Protein AF-A0A973DP10-F1 (afdb_monomer_lite)

Radius of gyration: 12.91 Å; chains: 1; bounding box: 31×19×35 Å

Secondary structure (DSSP, 8-state):
-----EE-SS-EE----GGGHHHHHHHHTSHHHHHHT------SHHHHHHHHH-

pLDDT: mean 93.94, std 8.2, range [54.5, 98.38]

Structure (mmCIF, N/CA/C/O backbone):
data_AF-A0A973DP10-F1
#
_entry.id   AF-A0A973DP10-F1
#
loop_
_atom_site.group_PDB
_atom_site.id
_atom_site.type_symbol
_atom_site.label_atom_id
_atom_site.label_alt_id
_atom_site.label_comp_id
_atom_site.label_asym_id
_atom_site.label_entity_id
_atom_site.label_seq_id
_atom_site.pdbx_PDB_ins_code
_atom_site.Cartn_x
_atom_site.Cartn_y
_atom_site.Cartn_z
_atom_site.occupancy
_atom_site.B_iso_or_equiv
_atom_site.auth_seq_id
_atom_site.auth_comp_id
_atom_site.auth_asym_id
_atom_site.auth_atom_id
_atom_site.pdbx_PDB_model_num
ATOM 1 N N . MET A 1 1 ? 4.312 -2.003 20.358 1.00 54.50 1 MET A N 1
ATOM 2 C CA . ME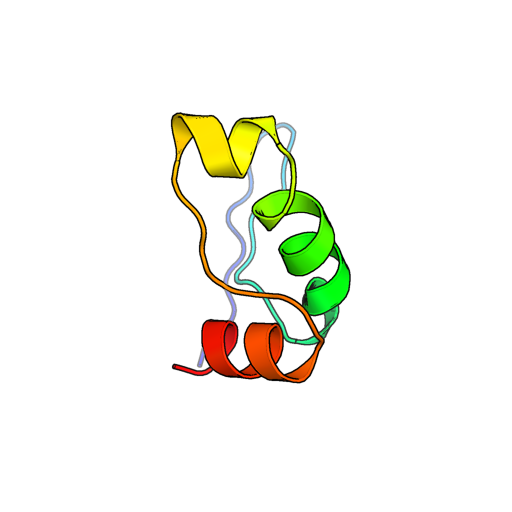T A 1 1 ? 3.592 -0.724 20.145 1.00 54.50 1 MET A CA 1
ATOM 3 C C . MET A 1 1 ? 2.106 -1.031 20.183 1.00 54.50 1 MET A C 1
ATOM 5 O O . MET A 1 1 ? 1.746 -2.107 19.728 1.00 54.50 1 MET A O 1
ATOM 9 N N . ALA A 1 2 ? 1.271 -0.173 20.771 1.00 60.53 2 ALA A N 1
ATOM 10 C CA . ALA A 1 2 ? -0.159 -0.457 20.879 1.00 60.53 2 ALA A CA 1
ATOM 11 C C . ALA A 1 2 ? -0.803 -0.485 19.484 1.00 60.53 2 ALA A C 1
ATOM 13 O O . ALA A 1 2 ? -0.663 0.465 18.714 1.00 60.53 2 ALA A O 1
ATOM 14 N N . GLN A 1 3 ? -1.467 -1.593 19.168 1.00 72.50 3 GLN A N 1
ATOM 15 C CA . GLN A 1 3 ? -2.276 -1.746 17.970 1.00 72.50 3 GLN A CA 1
ATOM 16 C C . GLN A 1 3 ? -3.617 -1.060 18.215 1.00 72.50 3 GLN A C 1
ATOM 18 O O . GLN A 1 3 ? -4.274 -1.351 19.213 1.00 72.50 3 GLN A O 1
ATOM 23 N N . PHE A 1 4 ? -4.004 -0.136 17.341 1.00 84.00 4 PHE A N 1
ATOM 24 C CA . PHE A 1 4 ? -5.326 0.475 17.384 1.00 84.00 4 PHE A CA 1
ATOM 25 C C . PHE A 1 4 ? -5.995 0.357 16.020 1.00 84.00 4 PHE A C 1
ATOM 27 O O . PHE A 1 4 ? -5.344 0.441 14.976 1.00 84.00 4 PHE A O 1
ATOM 34 N N . GLU A 1 5 ? -7.302 0.144 16.062 1.00 94.12 5 GLU A N 1
ATOM 35 C CA . GLU A 1 5 ? -8.173 0.071 14.899 1.00 94.12 5 GLU A CA 1
ATOM 36 C C . GLU A 1 5 ? -9.046 1.324 14.871 1.00 94.12 5 GLU A C 1
ATOM 38 O O . GLU A 1 5 ? -9.523 1.793 15.907 1.00 94.12 5 GLU A O 1
ATOM 43 N N . LEU A 1 6 ? -9.247 1.880 13.681 1.00 96.44 6 LEU A N 1
ATOM 44 C CA . LEU A 1 6 ? -10.181 2.969 13.444 1.00 96.44 6 LEU A CA 1
ATOM 45 C C . LEU A 1 6 ? -11.435 2.384 12.806 1.00 96.44 6 LEU A C 1
ATOM 47 O O . LEU A 1 6 ? -11.393 1.837 11.703 1.00 96.44 6 LEU A O 1
ATOM 51 N N . LEU A 1 7 ? -12.552 2.496 13.515 1.00 97.62 7 LEU A N 1
ATOM 52 C CA . LEU A 1 7 ? -13.841 1.988 13.069 1.00 97.62 7 LEU A CA 1
ATOM 53 C C . LEU A 1 7 ? -14.625 3.093 12.362 1.00 97.62 7 LEU A C 1
ATOM 55 O O . LEU A 1 7 ? -14.696 4.231 12.825 1.00 97.62 7 LEU A O 1
ATOM 59 N N . THR A 1 8 ? -15.248 2.735 11.250 1.00 96.88 8 THR A N 1
ATOM 60 C CA . THR A 1 8 ? -16.246 3.542 10.545 1.00 96.88 8 THR A CA 1
ATOM 61 C C . THR A 1 8 ? -17.506 2.700 10.360 1.00 96.88 8 THR A C 1
ATOM 63 O O . THR A 1 8 ? -17.515 1.516 10.683 1.00 96.88 8 THR A O 1
ATOM 66 N N . GLU A 1 9 ? -18.565 3.275 9.794 1.00 98.06 9 GLU A N 1
ATOM 67 C CA . GLU A 1 9 ? -19.808 2.538 9.533 1.00 98.06 9 GLU A CA 1
ATOM 68 C C . GLU A 1 9 ? -19.604 1.297 8.642 1.00 98.06 9 GLU A C 1
ATOM 70 O O . GLU A 1 9 ? -20.299 0.299 8.809 1.00 98.06 9 GLU A O 1
ATOM 75 N N . ARG A 1 10 ? -18.647 1.340 7.701 1.00 98.12 10 ARG A N 1
ATOM 76 C CA . ARG A 1 10 ? -18.451 0.275 6.698 1.00 98.12 10 ARG A CA 1
ATOM 77 C C . ARG A 1 10 ? -17.085 -0.399 6.733 1.00 98.12 10 ARG A C 1
ATOM 79 O O . ARG A 1 10 ? -16.912 -1.420 6.077 1.00 98.12 10 ARG A O 1
ATOM 86 N N . LEU A 1 11 ? -16.106 0.186 7.418 1.00 97.75 11 LEU A N 1
ATOM 87 C CA . LEU A 1 11 ? -14.712 -0.253 7.359 1.00 97.75 11 LEU A CA 1
ATOM 88 C C . LEU A 1 11 ? -14.072 -0.271 8.743 1.00 97.75 11 LEU A C 1
ATOM 90 O O . LEU A 1 11 ? -14.269 0.651 9.537 1.00 97.75 11 LEU A O 1
ATOM 94 N N . VAL A 1 12 ? -13.232 -1.281 8.951 1.00 96.44 12 VAL A N 1
ATOM 95 C CA . VAL A 1 12 ? -12.218 -1.331 10.004 1.00 96.44 12 VAL A CA 1
ATOM 96 C C . VAL A 1 12 ? -10.883 -0.991 9.356 1.00 96.44 12 VAL A C 1
ATOM 98 O O . VAL A 1 12 ? -10.450 -1.675 8.431 1.00 96.44 12 VAL A O 1
ATOM 101 N N . ILE A 1 13 ? -10.240 0.075 9.815 1.00 95.81 13 ILE A N 1
ATOM 102 C CA . ILE A 1 13 ? -8.938 0.511 9.316 1.00 95.81 13 ILE A CA 1
ATOM 103 C C . ILE A 1 13 ? -7.902 0.170 10.378 1.00 95.81 13 ILE A C 1
ATOM 105 O O . ILE A 1 13 ? -7.982 0.636 11.513 1.00 95.81 13 ILE A O 1
ATOM 109 N N . ARG A 1 14 ? -6.910 -0.628 9.999 1.00 94.88 14 ARG A N 1
ATOM 110 C CA . ARG A 1 14 ? -5.801 -1.020 10.867 1.00 94.88 14 ARG A CA 1
ATOM 111 C C . ARG A 1 14 ? -4.471 -0.714 10.200 1.00 94.88 14 ARG A C 1
ATOM 113 O O . ARG A 1 14 ? -4.402 -0.499 8.990 1.00 94.88 14 ARG A O 1
ATOM 120 N N . ARG A 1 15 ? -3.404 -0.710 10.997 1.00 93.06 15 ARG A N 1
ATOM 121 C CA . ARG A 1 15 ? -2.045 -0.635 10.460 1.00 93.06 15 ARG A CA 1
ATOM 122 C C . ARG A 1 15 ? -1.760 -1.883 9.619 1.00 93.06 15 ARG A C 1
ATOM 124 O O . ARG A 1 15 ? -2.218 -2.974 9.964 1.00 93.06 15 ARG A O 1
ATOM 131 N N . PHE A 1 16 ? -1.016 -1.702 8.530 1.00 93.31 16 PHE A N 1
ATOM 132 C CA . PHE A 1 16 ? -0.517 -2.826 7.747 1.00 93.31 16 PHE A CA 1
ATOM 133 C C . PHE A 1 16 ? 0.420 -3.694 8.584 1.00 93.31 16 PHE A C 1
ATOM 135 O O . PHE A 1 16 ? 1.218 -3.188 9.378 1.00 93.31 16 PHE A O 1
ATOM 142 N N . GLU A 1 17 ? 0.327 -4.995 8.355 1.00 94.31 17 GLU A N 1
ATOM 143 C CA . GLU A 1 17 ? 1.193 -6.022 8.914 1.00 94.31 17 GLU A CA 1
ATOM 144 C C . GLU A 1 17 ? 1.876 -6.792 7.785 1.00 94.31 17 GLU A C 1
ATOM 146 O O . GLU A 1 17 ? 1.469 -6.725 6.625 1.00 94.31 17 GLU A O 1
ATOM 151 N N . LEU A 1 18 ? 2.893 -7.590 8.120 1.00 95.75 18 LEU A N 1
ATOM 152 C CA . LEU A 1 18 ? 3.558 -8.444 7.131 1.00 95.75 18 LEU A CA 1
ATOM 153 C C . LEU A 1 18 ? 2.589 -9.446 6.477 1.00 95.75 18 LEU A C 1
ATOM 155 O O . LEU A 1 18 ? 2.792 -9.843 5.337 1.00 95.75 18 LEU A O 1
ATOM 159 N N . ALA A 1 19 ? 1.496 -9.813 7.149 1.00 95.50 19 ALA A N 1
ATOM 160 C CA . ALA A 1 19 ? 0.458 -10.652 6.553 1.00 95.50 19 ALA A CA 1
ATOM 161 C C . ALA A 1 19 ? -0.242 -9.999 5.337 1.00 95.50 19 ALA A C 1
ATOM 163 O O . ALA A 1 19 ? -0.844 -10.707 4.534 1.00 95.50 19 ALA A O 1
ATOM 164 N N . ASP A 1 20 ? -0.136 -8.676 5.160 1.00 95.81 20 ASP A N 1
ATOM 165 C CA . ASP A 1 20 ? -0.800 -7.925 4.085 1.00 95.81 20 ASP A CA 1
ATOM 166 C C . ASP A 1 20 ? 0.059 -7.732 2.830 1.00 95.81 20 ASP A C 1
ATOM 168 O O . ASP A 1 20 ? -0.367 -7.070 1.882 1.00 95.81 20 ASP A O 1
ATOM 172 N N . ILE A 1 21 ? 1.272 -8.290 2.797 1.00 95.75 21 ILE A N 1
AT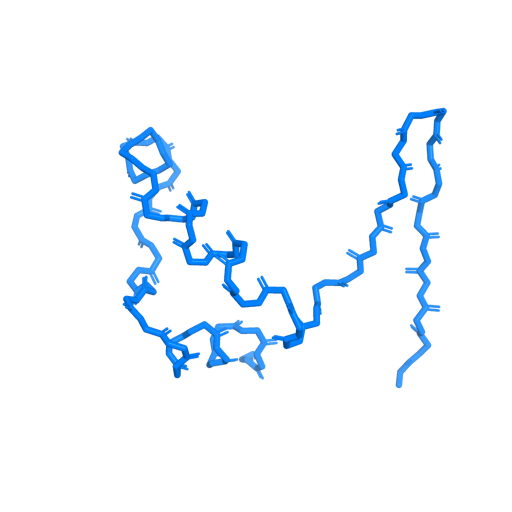OM 173 C CA . ILE A 1 21 ? 2.233 -8.084 1.703 1.00 95.75 21 ILE A CA 1
ATOM 174 C C . ILE A 1 21 ? 1.622 -8.373 0.326 1.00 95.75 21 ILE A C 1
ATOM 176 O O . ILE A 1 21 ? 1.797 -7.576 -0.597 1.00 95.75 21 ILE A O 1
ATOM 180 N N . ALA A 1 22 ? 0.847 -9.453 0.198 1.00 95.50 22 ALA A N 1
ATOM 181 C CA . ALA A 1 22 ? 0.206 -9.819 -1.064 1.00 95.50 22 ALA A CA 1
ATOM 182 C C . ALA A 1 22 ? -0.773 -8.739 -1.565 1.00 95.50 22 ALA A C 1
ATOM 184 O O . ALA A 1 22 ? -0.837 -8.462 -2.763 1.00 95.50 22 ALA A O 1
ATOM 185 N N . PHE A 1 23 ? -1.507 -8.088 -0.655 1.00 95.06 23 PHE A N 1
ATOM 186 C CA . PHE A 1 23 ? -2.405 -6.985 -1.004 1.00 95.06 23 PHE A CA 1
ATOM 187 C C . PHE A 1 23 ? -1.618 -5.766 -1.495 1.00 95.06 23 PHE A C 1
ATOM 189 O O . PHE A 1 23 ? -1.957 -5.186 -2.524 1.00 95.06 23 PHE A O 1
ATOM 196 N N . ILE A 1 24 ? -0.545 -5.402 -0.788 1.00 94.50 24 ILE A N 1
ATOM 197 C CA . ILE A 1 24 ? 0.299 -4.251 -1.136 1.00 94.50 24 ILE A CA 1
ATOM 198 C C . ILE A 1 24 ? 0.934 -4.444 -2.511 1.00 94.50 24 ILE A C 1
ATOM 200 O O . ILE A 1 24 ? 0.895 -3.535 -3.338 1.00 94.50 24 ILE A O 1
ATOM 204 N N . GLN A 1 25 ? 1.478 -5.631 -2.775 1.00 95.50 25 GLN A N 1
ATOM 205 C CA . GLN A 1 25 ? 2.052 -5.965 -4.075 1.00 95.50 25 GLN A CA 1
ATOM 206 C C . GLN A 1 25 ? 1.028 -5.863 -5.195 1.00 95.50 25 GLN A C 1
ATOM 208 O O . GLN A 1 25 ? 1.309 -5.231 -6.210 1.00 95.50 25 GLN A O 1
ATOM 213 N N . ALA A 1 26 ? -0.150 -6.463 -5.021 1.00 96.19 26 ALA A N 1
ATOM 214 C CA . ALA A 1 26 ? -1.188 -6.406 -6.036 1.00 96.19 26 ALA A CA 1
ATOM 215 C C . ALA A 1 26 ? -1.593 -4.952 -6.308 1.00 96.19 26 ALA A C 1
ATOM 217 O O . ALA A 1 26 ? -1.527 -4.505 -7.450 1.00 96.19 26 ALA A O 1
ATOM 218 N N . HIS A 1 27 ? -1.919 -4.199 -5.254 1.00 97.00 27 HIS A N 1
ATOM 219 C CA . HIS A 1 27 ? -2.461 -2.853 -5.380 1.00 97.00 27 HIS A CA 1
ATOM 220 C C . HIS A 1 27 ? -1.448 -1.844 -5.934 1.00 97.00 27 HIS A C 1
ATOM 222 O O . HIS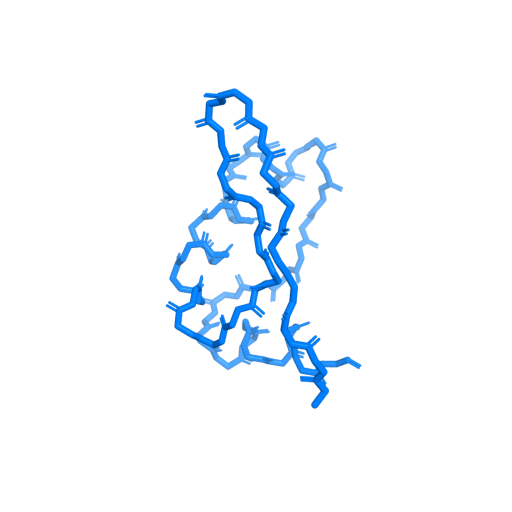 A 1 27 ? -1.757 -1.071 -6.838 1.00 97.00 27 HIS A O 1
ATOM 228 N N . TYR A 1 28 ? -0.210 -1.852 -5.434 1.00 97.12 28 TYR A N 1
ATOM 229 C CA . TYR A 1 28 ? 0.792 -0.858 -5.838 1.00 97.12 28 TYR A CA 1
ATOM 230 C C . TYR A 1 28 ? 1.356 -1.096 -7.238 1.00 97.12 28 TYR A C 1
ATOM 232 O O . TYR A 1 28 ? 1.955 -0.186 -7.811 1.00 97.12 28 TYR A O 1
ATOM 240 N N . ASN A 1 29 ? 1.159 -2.292 -7.798 1.00 97.56 29 ASN A N 1
ATOM 241 C CA . ASN A 1 29 ? 1.516 -2.598 -9.181 1.00 97.56 29 ASN A CA 1
ATOM 242 C C . ASN A 1 29 ? 0.320 -2.514 -10.141 1.00 97.56 29 ASN A C 1
ATOM 244 O O . ASN A 1 29 ? 0.471 -2.814 -11.327 1.00 97.56 29 ASN A O 1
ATOM 248 N N . GLU A 1 30 ? -0.858 -2.085 -9.677 1.00 98.25 30 GLU A N 1
ATOM 249 C CA . GLU A 1 30 ? -1.963 -1.782 -10.580 1.00 98.25 30 GLU A CA 1
ATOM 250 C C . GLU A 1 30 ? -1.548 -0.667 -11.557 1.00 98.25 30 GLU A C 1
ATOM 252 O O . GLU A 1 30 ? -1.008 0.361 -11.128 1.00 98.25 30 GLU A O 1
ATOM 257 N N . PRO A 1 31 ? -1.852 -0.792 -12.866 1.00 98.12 31 PRO A N 1
ATOM 258 C CA . PRO A 1 31 ? -1.504 0.236 -13.846 1.00 98.12 31 PRO A CA 1
ATOM 259 C C . PRO A 1 31 ? -2.038 1.623 -13.472 1.00 98.12 31 PRO A C 1
ATOM 261 O O . PRO A 1 31 ? -1.355 2.628 -13.655 1.00 98.12 31 PRO A O 1
ATOM 264 N N . GLY A 1 32 ? -3.247 1.676 -12.900 1.00 98.19 32 GLY A N 1
ATOM 265 C CA . GLY A 1 32 ? -3.853 2.916 -12.421 1.00 98.19 32 GLY A CA 1
ATOM 266 C C . GLY A 1 32 ? -3.103 3.529 -11.238 1.00 98.19 32 GLY A C 1
ATOM 267 O O . GLY A 1 32 ? -2.962 4.750 -11.184 1.00 98.19 32 GLY A O 1
ATOM 268 N N . PHE A 1 33 ? -2.574 2.709 -10.329 1.00 98.06 33 PHE A N 1
ATOM 269 C CA . PHE A 1 33 ? -1.779 3.188 -9.201 1.00 98.06 33 PHE A CA 1
ATOM 270 C C . PHE A 1 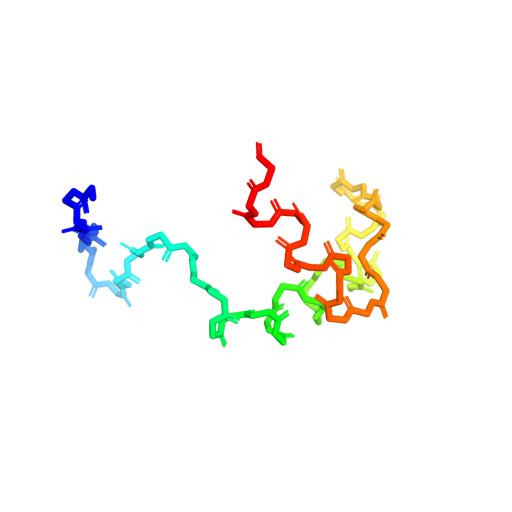33 ? -0.450 3.772 -9.686 1.00 98.06 33 PHE A C 1
ATOM 272 O O . PHE A 1 33 ? -0.111 4.908 -9.353 1.00 98.06 33 PHE A O 1
ATOM 279 N N . ILE A 1 34 ? 0.267 3.040 -10.543 1.00 98.19 34 ILE A N 1
ATOM 280 C CA . ILE A 1 34 ? 1.543 3.492 -11.114 1.00 98.19 34 ILE A CA 1
ATOM 281 C C . ILE A 1 34 ? 1.360 4.802 -11.891 1.00 98.19 34 ILE A C 1
ATOM 283 O O . ILE A 1 34 ? 2.148 5.729 -11.717 1.00 98.19 34 ILE A O 1
ATOM 287 N N . ALA A 1 35 ? 0.308 4.902 -12.708 1.00 98.19 35 ALA A N 1
ATOM 288 C CA . ALA A 1 35 ? 0.070 6.071 -13.550 1.00 98.19 35 ALA A CA 1
ATOM 289 C C . ALA A 1 35 ? -0.346 7.331 -12.771 1.00 98.19 35 ALA A C 1
ATOM 291 O O . ALA A 1 35 ? -0.043 8.434 -13.220 1.00 98.19 35 ALA A O 1
ATOM 292 N N . ASN A 1 36 ? -1.046 7.189 -11.636 1.00 98.38 36 ASN A N 1
ATOM 293 C CA . ASN A 1 36 ? -1.676 8.328 -10.949 1.00 98.38 36 ASN A CA 1
ATOM 294 C C . ASN A 1 36 ? -1.101 8.640 -9.558 1.00 98.38 36 ASN A C 1
ATOM 296 O O . ASN A 1 36 ? -1.248 9.764 -9.088 1.00 98.38 36 ASN A O 1
ATOM 300 N N . ILE A 1 37 ? -0.468 7.672 -8.891 1.00 97.12 37 ILE A N 1
ATOM 301 C CA . ILE A 1 37 ? 0.138 7.835 -7.557 1.00 97.12 37 ILE A CA 1
ATOM 302 C C . ILE A 1 37 ? 1.663 7.753 -7.648 1.00 97.12 37 ILE A C 1
ATOM 304 O O . ILE A 1 37 ? 2.368 8.540 -7.015 1.00 97.12 37 ILE A O 1
ATOM 308 N N . GLY A 1 38 ? 2.164 6.816 -8.453 1.00 97.19 38 GLY A N 1
ATOM 309 C CA . GLY A 1 38 ? 3.585 6.614 -8.709 1.00 97.19 38 GLY A CA 1
ATOM 310 C C . GLY A 1 38 ? 4.081 5.236 -8.287 1.00 97.19 38 GLY A C 1
ATOM 311 O O . GLY A 1 38 ? 3.595 4.625 -7.333 1.00 97.19 38 GLY A O 1
ATOM 312 N N . ASP A 1 39 ? 5.082 4.758 -9.017 1.00 97.44 39 ASP A N 1
ATOM 313 C CA . ASP A 1 39 ? 5.680 3.445 -8.819 1.00 97.44 39 ASP A CA 1
ATOM 314 C C . ASP A 1 39 ? 6.473 3.367 -7.504 1.00 97.44 39 ASP A C 1
ATOM 316 O O . ASP A 1 39 ? 7.414 4.130 -7.276 1.00 97.44 39 ASP A O 1
ATOM 320 N N . LYS A 1 40 ? 6.095 2.424 -6.636 1.00 95.62 40 LYS A N 1
ATOM 321 C CA . LYS A 1 40 ? 6.763 2.171 -5.349 1.00 95.62 40 LYS A CA 1
ATOM 322 C C . LYS A 1 40 ? 7.934 1.192 -5.448 1.00 95.62 40 LYS A C 1
ATOM 324 O O . LYS A 1 40 ? 8.587 0.947 -4.441 1.00 95.62 40 LYS A O 1
ATOM 329 N N . ASN A 1 41 ? 8.195 0.642 -6.635 1.00 96.44 41 ASN A N 1
ATOM 330 C CA . ASN A 1 41 ? 9.239 -0.347 -6.899 1.00 96.44 41 ASN A CA 1
ATOM 331 C C . ASN A 1 41 ? 9.145 -1.617 -6.026 1.00 96.44 41 ASN A C 1
ATOM 333 O O . ASN A 1 41 ? 10.160 -2.201 -5.661 1.00 96.44 41 ASN A O 1
ATOM 337 N N . ILE A 1 42 ? 7.923 -2.041 -5.687 1.00 96.81 42 ILE A N 1
ATOM 338 C CA . ILE A 1 42 ? 7.659 -3.272 -4.930 1.00 96.81 42 ILE A CA 1
ATOM 339 C C . ILE A 1 42 ? 7.356 -4.389 -5.925 1.00 96.81 42 ILE A C 1
ATOM 341 O O . ILE A 1 42 ? 6.277 -4.394 -6.506 1.00 96.81 42 ILE A O 1
ATOM 345 N N . ARG A 1 43 ? 8.279 -5.325 -6.157 1.00 94.81 43 ARG A N 1
ATOM 346 C CA . ARG A 1 43 ? 8.135 -6.390 -7.172 1.00 94.81 43 ARG A CA 1
ATOM 347 C C . ARG A 1 43 ? 8.063 -7.794 -6.591 1.00 94.81 43 ARG A C 1
ATOM 349 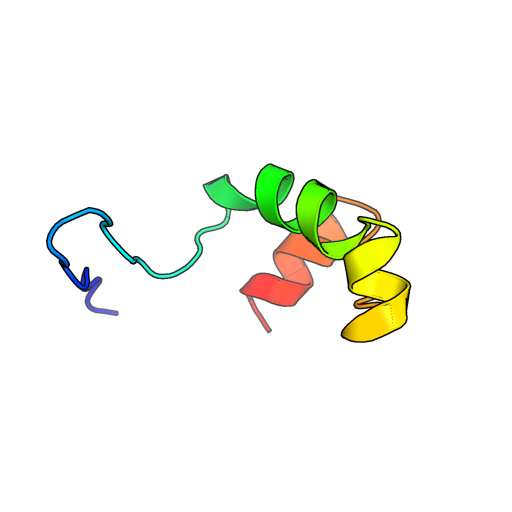O O . ARG A 1 43 ? 7.674 -8.719 -7.299 1.00 94.81 43 ARG A O 1
ATOM 356 N N . ASN A 1 44 ? 8.452 -7.961 -5.335 1.00 95.69 44 ASN A N 1
ATOM 357 C CA . ASN A 1 44 ? 8.469 -9.244 -4.642 1.00 95.69 44 ASN A CA 1
ATOM 358 C C . ASN A 1 44 ? 8.243 -9.061 -3.130 1.00 95.69 44 ASN A C 1
ATOM 360 O O . ASN A 1 44 ? 8.071 -7.940 -2.639 1.00 95.69 44 ASN A O 1
ATOM 364 N N . ASP A 1 45 ? 8.191 -10.172 -2.389 1.00 95.44 45 ASP A N 1
ATOM 365 C CA . ASP A 1 45 ? 7.872 -10.166 -0.954 1.00 95.44 45 ASP A CA 1
ATOM 366 C C . ASP A 1 45 ? 8.905 -9.391 -0.144 1.00 95.44 45 ASP A C 1
ATOM 368 O O . ASP A 1 45 ? 8.539 -8.674 0.781 1.00 95.44 45 ASP A O 1
ATOM 372 N N . GLN A 1 46 ? 10.184 -9.472 -0.515 1.00 96.44 46 GLN A N 1
ATOM 373 C CA . GLN A 1 46 ? 11.255 -8.762 0.182 1.00 96.44 46 GLN A CA 1
ATOM 374 C C . GLN A 1 46 ? 11.120 -7.250 0.028 1.00 96.44 46 GLN A C 1
ATOM 376 O O . GLN A 1 46 ? 11.277 -6.532 1.013 1.00 96.44 46 GLN A O 1
ATOM 381 N N . ASP A 1 47 ? 10.753 -6.763 -1.159 1.00 96.69 47 ASP A N 1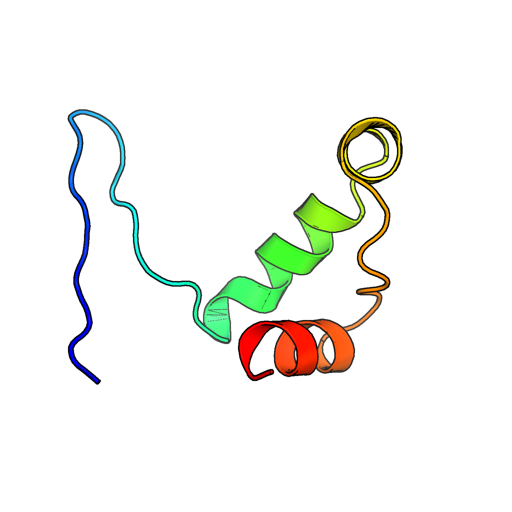
ATOM 382 C CA . ASP A 1 47 ? 10.520 -5.331 -1.371 1.00 96.69 47 ASP A CA 1
ATOM 383 C C . ASP A 1 47 ? 9.348 -4.829 -0.511 1.00 96.69 47 ASP A C 1
ATOM 385 O O . ASP A 1 47 ? 9.402 -3.742 0.062 1.00 96.69 47 ASP A O 1
ATOM 389 N N . ALA A 1 48 ? 8.289 -5.635 -0.386 1.00 95.62 48 ALA A N 1
ATOM 390 C CA . ALA A 1 48 ? 7.114 -5.291 0.407 1.00 95.62 48 ALA A CA 1
ATOM 391 C C . ALA A 1 48 ? 7.397 -5.332 1.917 1.00 95.62 48 ALA A C 1
ATOM 393 O O . ALA A 1 48 ? 6.951 -4.445 2.644 1.00 95.62 48 ALA A O 1
ATOM 394 N N . ILE A 1 49 ? 8.167 -6.323 2.385 1.00 95.75 49 ILE A N 1
ATOM 395 C CA . ILE A 1 49 ? 8.665 -6.376 3.768 1.00 95.75 49 ILE A CA 1
ATOM 396 C C . ILE A 1 49 ? 9.480 -5.119 4.048 1.00 95.75 49 ILE A C 1
ATOM 398 O O . ILE A 1 49 ? 9.170 -4.399 4.994 1.00 95.75 49 ILE A O 1
ATOM 402 N N . ALA A 1 50 ? 10.470 -4.826 3.197 1.00 96.00 50 ALA A N 1
ATOM 403 C CA . ALA A 1 50 ? 11.324 -3.657 3.343 1.00 96.00 50 ALA A CA 1
ATOM 404 C C . ALA A 1 50 ? 10.497 -2.367 3.403 1.00 96.00 50 ALA A C 1
ATOM 406 O O . ALA A 1 50 ? 10.735 -1.538 4.276 1.00 96.00 50 ALA A O 1
ATOM 407 N N . TYR A 1 51 ? 9.480 -2.230 2.548 1.00 94.62 51 TYR A N 1
ATOM 408 C CA . TYR A 1 51 ? 8.569 -1.086 2.553 1.00 94.62 51 TYR A CA 1
ATOM 409 C C . TYR A 1 51 ? 7.769 -0.942 3.859 1.00 94.62 51 TYR A C 1
ATOM 411 O O . TYR A 1 51 ? 7.551 0.175 4.320 1.00 94.62 51 TYR A O 1
ATOM 419 N N . LEU A 1 52 ? 7.320 -2.048 4.460 1.00 93.12 52 LEU A N 1
ATOM 420 C CA . LEU A 1 52 ? 6.522 -2.025 5.692 1.00 93.12 52 LEU A CA 1
ATOM 421 C C . LEU A 1 52 ? 7.349 -1.843 6.969 1.00 93.12 52 LEU A C 1
ATOM 423 O O . LEU A 1 52 ? 6.796 -1.443 7.997 1.00 93.12 52 LEU A O 1
ATOM 427 N N . THR A 1 53 ? 8.639 -2.176 6.923 1.00 93.62 53 THR A N 1
ATOM 428 C CA . THR A 1 53 ? 9.539 -2.121 8.085 1.00 93.62 53 THR A CA 1
ATOM 429 C C . THR A 1 53 ? 10.532 -0.960 8.063 1.00 93.62 53 THR A C 1
ATOM 431 O O . THR A 1 53 ? 11.250 -0.792 9.049 1.00 93.62 53 THR A O 1
ATOM 434 N N . ALA A 1 54 ? 10.606 -0.211 6.958 1.00 87.31 54 ALA A N 1
ATOM 435 C CA . ALA A 1 54 ? 11.401 1.014 6.840 1.00 87.31 54 ALA A CA 1
ATOM 436 C C . ALA A 1 54 ? 10.841 2.143 7.720 1.00 87.31 54 ALA A C 1
ATOM 438 O O . ALA A 1 54 ? 11.673 2.885 8.289 1.00 87.31 54 ALA A O 1
#

Foldseek 3Di:
DDWDWDDDPPDIDTQDDLVCLVVCQVVLPPPVNCVPVRHQVQNDSVSSVVVSVD

Sequence (54 aa):
MAQFELLTERLVIRRFELADIAFIQAHYNEPGFIANIGDKNIRNDQDAIAYLTA